Protein AF-F0BFZ8-F1 (afdb_monomer_lite)

InterPro domains:
  IPR003481 Flagellar hook-associated protein 2, N-terminal [PF02465] (10-107)
  IPR010810 Flagellin hook, IN motif [PF07196] (124-166)
  IPR040026 Flagellar hook-associated protein 2 [PTHR30288] (1-167)

Foldseek 3Di:
DDDDPDDDDDDPPVVVVVVVVVCVVVVVVVVVVVVVVVVVVVVVVVVVVVVVVVVVVVVVVVVVVVVVPQQDDDDDDDPPQPDDDDDGSPDDDDDDDDDDPDDDDDDDDDDDDDDQQDQPAWDWDWDDFDPDIFIFTGHSRDTLVRVQVRRCVSCVNHRDHGDDDDDD

Organism: NCBI:txid925775

Secondary structure (DSSP, 8-state):
---------S---HHHHHHHHHHHHHHHHHHHHHHHHHHHHHHHHHHHHHHHHHHHHHHHHHHHHHHHSS--------TTSS------TTPPPS----------------PPP--TT-----EEEEEEETTEEEEEEE-TT--HHHHHHHHHHHHTTSS---------

Sequence (168 aa):
MASLISTSASGLDIPTVVSTLVSRQRDPEQARINKAGTAATTQLSAISQIKSSMTTLKSALDKVVISADTNAYKATVPTDAGFTATTTSSAAPGNYSVEVVSLATSQKLASGAFTADATVGSGTLTIGYGDNSVTVDISGTDKLTDIAAAINKAAGGKGVTASVVTAN

Radius of gyration: 42.51 Å; chains: 1; bounding box: 60×46×114 Å

pLDDT: mean 83.65, std 11.83, range [38.41, 96.0]

Structure (mmCIF, N/CA/C/O backbone):
data_AF-F0BFZ8-F1
#
_entry.id   AF-F0BFZ8-F1
#
loop_
_atom_site.group_PDB
_atom_site.id
_atom_site.type_symbol
_atom_site.label_atom_id
_atom_site.label_alt_id
_atom_site.label_comp_id
_atom_site.label_asym_id
_atom_site.label_entity_id
_atom_site.label_seq_id
_atom_site.pdbx_PDB_ins_code
_atom_site.Cartn_x
_atom_site.Cartn_y
_atom_site.Cartn_z
_atom_site.occupancy
_atom_site.B_iso_or_equiv
_atom_site.auth_seq_id
_atom_site.auth_comp_id
_atom_site.auth_asym_id
_atom_site.auth_atom_id
_atom_site.pdbx_PDB_model_num
ATOM 1 N N . MET A 1 1 ? -13.696 3.844 83.902 1.00 38.41 1 MET A N 1
ATOM 2 C CA . MET A 1 1 ? -13.047 4.354 85.127 1.00 38.41 1 MET A CA 1
ATOM 3 C C . MET A 1 1 ? -12.045 5.410 84.708 1.00 38.41 1 MET A C 1
ATOM 5 O O . MET A 1 1 ? -11.025 5.072 84.127 1.00 38.41 1 MET A 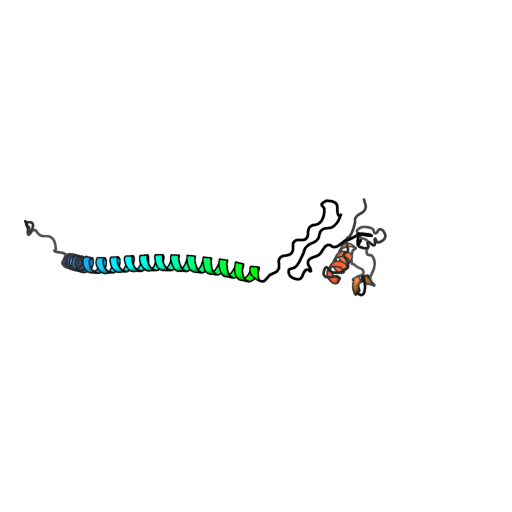O 1
ATOM 9 N N . ALA A 1 2 ? -12.401 6.680 84.892 1.00 41.44 2 ALA A N 1
ATOM 10 C CA . ALA A 1 2 ? -11.489 7.796 84.701 1.00 41.44 2 ALA A CA 1
ATOM 11 C C . ALA A 1 2 ? -10.631 7.911 85.963 1.00 41.44 2 ALA A C 1
ATOM 13 O O . ALA A 1 2 ? -11.143 8.202 87.038 1.00 41.44 2 ALA A O 1
ATOM 14 N N . SER A 1 3 ? -9.345 7.627 85.838 1.00 44.81 3 SER A N 1
ATOM 15 C CA . SER A 1 3 ? -8.343 8.044 86.807 1.00 44.81 3 SER A CA 1
ATOM 16 C C . SER A 1 3 ? -7.044 8.194 86.047 1.00 44.81 3 SER A C 1
ATOM 18 O O . SER A 1 3 ? -6.625 7.245 85.393 1.00 44.81 3 SER A O 1
ATOM 20 N N . LEU A 1 4 ? -6.528 9.422 86.057 1.00 42.19 4 LEU A N 1
ATOM 21 C CA . LEU A 1 4 ? -5.134 9.860 85.947 1.00 42.19 4 LEU A CA 1
ATOM 22 C C . LEU A 1 4 ? -5.178 11.367 85.639 1.00 42.19 4 LEU A C 1
ATOM 24 O O . LEU A 1 4 ? -4.833 11.821 84.554 1.00 42.19 4 LEU A O 1
ATOM 28 N N . ILE A 1 5 ? -5.654 12.153 86.608 1.00 50.06 5 ILE A N 1
ATOM 29 C CA . ILE A 1 5 ? -5.220 13.546 86.744 1.00 50.06 5 ILE A CA 1
ATOM 30 C C . ILE A 1 5 ? -4.314 13.552 87.971 1.00 50.06 5 ILE A C 1
ATOM 32 O O . ILE A 1 5 ? -4.744 13.839 89.083 1.00 50.06 5 ILE A O 1
ATOM 36 N N . SER A 1 6 ? -3.066 13.133 87.780 1.00 43.34 6 SER A N 1
ATOM 37 C CA . SER A 1 6 ? -1.993 13.442 88.717 1.00 43.34 6 SER A CA 1
ATOM 38 C C . SER A 1 6 ? -1.433 14.804 88.331 1.00 43.34 6 SER A C 1
ATOM 40 O O . SER A 1 6 ? -0.809 14.967 87.284 1.00 43.34 6 SER A O 1
ATOM 42 N N . THR A 1 7 ? -1.702 15.785 89.179 1.00 63.94 7 THR A N 1
ATOM 43 C CA . THR A 1 7 ? -1.054 17.091 89.196 1.00 63.94 7 THR A CA 1
ATOM 44 C C . THR A 1 7 ? 0.417 16.923 89.573 1.00 63.94 7 THR A C 1
ATOM 46 O O . THR A 1 7 ? 0.742 16.737 90.746 1.00 63.94 7 THR A O 1
ATOM 49 N N . SER A 1 8 ? 1.312 17.004 88.594 1.00 48.56 8 SER A N 1
ATOM 50 C CA . SER A 1 8 ? 2.747 17.190 88.815 1.00 48.56 8 SER A CA 1
ATOM 51 C C . SER A 1 8 ? 3.351 18.003 87.669 1.00 48.56 8 SER A C 1
ATOM 53 O O . SER A 1 8 ? 3.027 17.832 86.499 1.00 48.56 8 SER A O 1
ATOM 55 N N . ALA A 1 9 ? 4.179 18.964 88.062 1.00 55.56 9 ALA A N 1
ATOM 56 C CA . ALA A 1 9 ? 4.749 20.031 87.260 1.00 55.56 9 ALA A CA 1
ATOM 57 C C . ALA A 1 9 ? 5.449 19.571 85.968 1.00 55.56 9 ALA A C 1
ATOM 59 O O . ALA A 1 9 ? 6.478 18.904 86.025 1.00 55.56 9 ALA A O 1
ATOM 60 N N . SER A 1 10 ? 4.933 20.013 84.819 1.00 48.19 10 SER A N 1
ATOM 61 C CA . SER A 1 10 ? 5.662 20.440 83.611 1.00 48.19 10 SER A CA 1
ATOM 62 C C . SER A 1 10 ? 4.628 20.975 82.619 1.00 48.19 10 SER A C 1
ATOM 64 O O . SER A 1 10 ? 3.547 20.407 82.509 1.00 48.19 10 SER A O 1
ATOM 66 N N . GLY A 1 11 ? 4.918 22.116 81.991 1.00 56.03 11 GLY A N 1
ATOM 67 C CA . GLY A 1 11 ? 3.961 22.965 81.275 1.00 56.03 11 GLY A CA 1
ATOM 68 C C . GLY A 1 11 ? 2.908 22.204 80.471 1.00 56.03 11 GLY A C 1
ATOM 69 O O . GLY A 1 11 ? 3.230 21.482 79.532 1.00 56.03 11 GLY A O 1
ATOM 70 N N . LEU A 1 12 ? 1.641 22.401 80.845 1.00 56.50 12 LEU A N 1
ATOM 71 C CA . LEU A 1 12 ? 0.508 22.028 80.017 1.00 56.50 12 LEU A CA 1
ATOM 72 C C . LEU A 1 12 ? 0.659 22.824 78.718 1.00 56.50 12 LEU A C 1
ATOM 74 O O . LEU A 1 12 ? 0.427 24.032 78.699 1.00 56.50 12 LEU A O 1
ATOM 78 N N . ASP A 1 13 ? 1.122 22.175 77.657 1.00 66.94 13 ASP A N 1
ATOM 79 C CA . ASP A 1 13 ? 1.169 22.753 76.322 1.00 66.94 13 ASP A CA 1
ATOM 80 C C . ASP A 1 13 ? -0.288 22.871 75.843 1.00 66.94 13 ASP A C 1
ATOM 82 O O . ASP A 1 13 ? -0.839 22.010 75.159 1.00 66.94 13 ASP A O 1
ATOM 86 N N . ILE A 1 14 ? -0.963 23.922 76.320 1.00 68.25 14 ILE A N 1
ATOM 87 C CA . ILE A 1 14 ? -2.344 24.267 75.980 1.00 68.25 14 ILE A CA 1
ATOM 88 C C . ILE A 1 14 ? -2.541 24.274 74.456 1.00 68.25 14 ILE A C 1
ATOM 90 O O . ILE A 1 14 ? -3.550 23.722 74.014 1.00 68.25 14 ILE A O 1
ATOM 94 N N . PRO A 1 15 ? -1.600 24.790 73.635 1.00 77.44 15 PRO A N 1
ATOM 95 C CA . PRO A 1 15 ? -1.653 24.616 72.186 1.00 77.44 15 PRO A CA 1
ATOM 96 C C . PRO A 1 15 ? -1.792 23.153 71.740 1.00 77.44 15 PRO A C 1
ATOM 98 O O . PRO A 1 15 ? -2.673 22.859 70.932 1.00 77.44 15 PRO A O 1
ATOM 101 N N . THR A 1 16 ? -1.002 22.215 72.274 1.00 78.62 16 THR A N 1
ATOM 102 C CA . THR A 1 16 ? -1.131 20.784 71.926 1.00 78.62 16 THR A CA 1
ATOM 103 C C . THR A 1 16 ? -2.411 20.142 72.447 1.00 78.62 16 THR A C 1
ATOM 105 O O . THR A 1 16 ? -3.012 19.344 71.728 1.00 78.62 16 THR A O 1
ATOM 108 N N . VAL A 1 17 ? -2.893 20.496 73.642 1.00 77.38 17 VAL A N 1
ATOM 109 C CA . VAL A 1 17 ? -4.156 19.961 74.187 1.00 77.38 17 VAL A CA 1
ATOM 110 C C . VAL A 1 17 ? -5.353 20.462 73.377 1.00 77.38 17 VAL A C 1
ATOM 112 O O . VAL A 1 17 ? -6.221 19.671 73.007 1.00 77.38 17 VAL A O 1
ATOM 115 N N . VAL A 1 18 ? -5.377 21.752 73.030 1.00 79.94 18 VAL A N 1
ATOM 116 C CA . VAL A 1 18 ? -6.405 22.345 72.161 1.00 79.94 18 VAL A CA 1
ATOM 117 C C . VAL A 1 18 ? -6.318 21.756 70.757 1.00 79.94 18 VAL A C 1
ATOM 119 O O . VAL A 1 18 ? -7.341 21.357 70.209 1.00 79.94 18 VAL A O 1
ATOM 122 N N . SER A 1 19 ? -5.116 21.611 70.197 1.00 80.50 19 SER A N 1
ATOM 123 C CA . SER A 1 19 ? -4.907 20.956 68.901 1.00 80.50 19 SER A CA 1
ATOM 124 C C . SER A 1 19 ? -5.404 19.506 68.909 1.00 80.50 19 SER A C 1
ATOM 126 O O . SER A 1 19 ? -6.088 19.096 67.977 1.00 80.50 19 SER A O 1
ATOM 128 N N . THR A 1 20 ? -5.162 18.756 69.991 1.00 78.50 20 THR A N 1
ATOM 129 C CA . THR A 1 20 ? -5.613 17.360 70.151 1.00 78.50 20 THR A CA 1
ATOM 130 C C . THR A 1 20 ? -7.131 17.250 70.314 1.00 78.50 20 THR A C 1
ATOM 132 O O . THR A 1 20 ? -7.745 16.311 69.811 1.00 78.50 20 THR A O 1
ATOM 135 N N . LEU A 1 21 ? -7.769 18.193 71.010 1.00 79.12 21 LEU A N 1
ATOM 136 C CA . LEU A 1 21 ? -9.229 18.237 71.132 1.00 79.12 21 LEU A CA 1
ATOM 137 C C . LEU A 1 21 ? -9.888 18.641 69.810 1.00 79.12 21 LEU A C 1
ATOM 139 O O . LEU A 1 21 ? -10.871 18.027 69.400 1.00 79.12 21 LEU A O 1
ATOM 143 N N . VAL A 1 22 ? -9.328 19.634 69.116 1.00 84.25 22 VAL A N 1
ATOM 144 C CA . VAL A 1 22 ? -9.819 20.086 67.809 1.00 84.25 22 VAL A CA 1
ATOM 145 C C . VAL A 1 22 ? -9.623 19.003 66.751 1.00 84.25 22 VAL A C 1
ATOM 147 O O . VAL A 1 22 ? -10.542 18.770 65.971 1.00 84.25 22 VAL A O 1
ATOM 150 N N . SER A 1 23 ? -8.483 18.309 66.724 1.00 80.31 23 SER A N 1
ATOM 151 C CA . SER A 1 23 ? -8.266 17.188 65.803 1.00 80.31 23 SER A CA 1
ATOM 152 C C . SER A 1 23 ? -9.263 16.066 66.069 1.00 80.31 23 SER A C 1
ATOM 154 O O . SER A 1 23 ? -10.006 15.709 65.161 1.00 80.31 23 SER A O 1
ATOM 156 N N . ARG A 1 24 ? -9.427 15.630 67.324 1.00 78.31 24 ARG A N 1
ATOM 157 C CA . ARG A 1 24 ? -10.419 14.601 67.687 1.00 7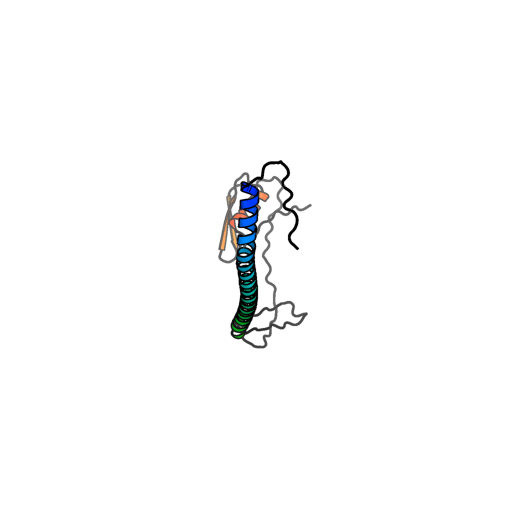8.31 24 ARG A CA 1
ATOM 158 C C . ARG A 1 24 ? -11.859 14.986 67.359 1.00 78.31 24 ARG A C 1
ATOM 160 O O . ARG A 1 24 ? -12.657 14.109 67.042 1.00 78.31 24 ARG A O 1
ATOM 167 N N . GLN A 1 25 ? -12.199 16.273 67.420 1.00 80.19 25 GLN A N 1
ATOM 168 C CA . GLN A 1 25 ? -13.520 16.763 67.022 1.00 80.19 25 GLN A CA 1
ATOM 169 C C . GLN A 1 25 ? -13.687 16.817 65.491 1.00 80.19 25 GLN A C 1
ATOM 171 O O . GLN A 1 25 ? -14.792 16.625 64.987 1.00 80.19 25 GLN A O 1
ATOM 176 N N . ARG A 1 26 ? -12.606 17.067 64.739 1.00 85.94 26 ARG A N 1
ATOM 177 C CA . ARG A 1 26 ? -12.599 17.132 63.265 1.00 85.94 26 ARG A CA 1
ATOM 178 C C . ARG A 1 26 ? -12.524 15.760 62.600 1.00 85.94 26 ARG A C 1
ATOM 180 O O . ARG A 1 26 ? -13.125 15.579 61.543 1.00 85.94 26 ARG A O 1
ATOM 187 N N . ASP A 1 27 ? -11.824 14.813 63.211 1.00 89.69 27 ASP A N 1
ATOM 188 C CA . ASP A 1 27 ? -11.613 13.453 62.711 1.00 89.69 27 ASP A CA 1
ATOM 189 C C . ASP A 1 27 ? -12.904 12.739 62.263 1.00 89.69 27 ASP A C 1
ATOM 191 O O . ASP A 1 27 ? -12.912 12.216 61.147 1.00 89.69 27 ASP A O 1
ATOM 195 N N . PRO A 1 28 ? -14.016 12.720 63.033 1.00 89.00 28 PRO A N 1
ATOM 196 C CA . PRO A 1 28 ? -15.230 12.019 62.608 1.00 89.00 28 PRO A CA 1
ATOM 197 C C . PRO A 1 28 ? -15.890 12.654 61.378 1.00 89.00 28 PRO A C 1
ATOM 199 O O . PRO A 1 28 ? -16.360 11.934 60.493 1.00 89.00 28 PRO A O 1
ATOM 202 N N . GLU A 1 29 ? -15.898 13.985 61.279 1.00 89.94 29 GLU A N 1
ATOM 203 C CA . GLU A 1 29 ? -16.481 14.685 60.130 1.00 89.94 29 GLU A CA 1
ATOM 204 C C . GLU A 1 29 ? -15.599 14.525 58.886 1.00 8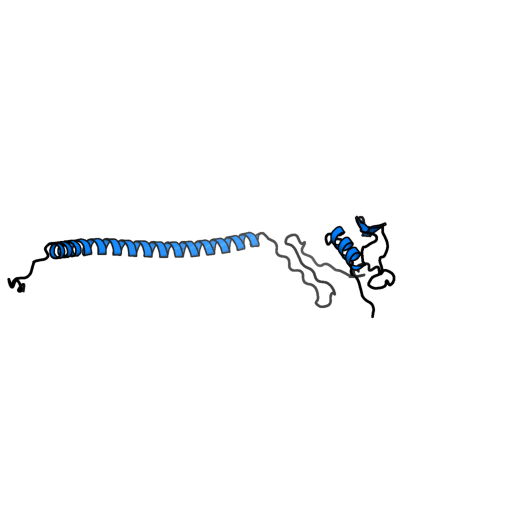9.94 29 GLU A C 1
ATOM 206 O O . GLU A 1 29 ? -16.094 14.198 57.806 1.00 89.94 29 GLU A O 1
AT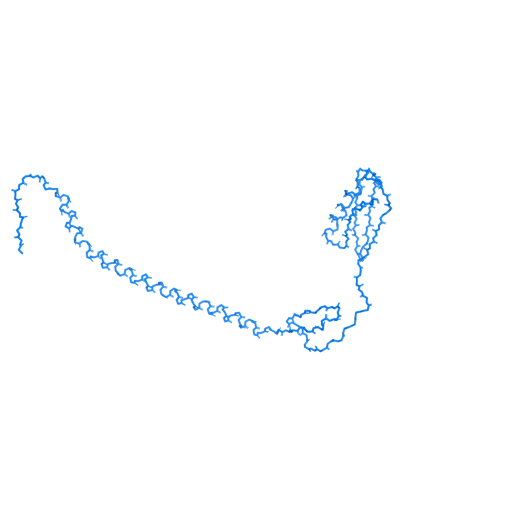OM 211 N N . GLN A 1 30 ? -14.276 14.639 59.045 1.00 89.94 30 GLN A N 1
ATOM 212 C CA . GLN A 1 30 ? -13.319 14.385 57.971 1.00 89.94 30 GLN A CA 1
ATOM 213 C C . GLN A 1 30 ? -13.394 12.930 57.488 1.00 89.94 30 GLN A C 1
ATOM 215 O O . GLN A 1 30 ? -13.375 12.683 56.283 1.00 89.94 30 GLN A O 1
ATOM 220 N N . ALA A 1 31 ? -13.535 11.961 58.396 1.00 90.06 31 ALA A N 1
ATOM 221 C CA . ALA A 1 31 ? -13.716 10.555 58.048 1.00 90.06 31 ALA A CA 1
ATOM 222 C C . ALA A 1 31 ? -15.021 10.321 57.273 1.00 90.06 31 ALA A C 1
ATOM 224 O O . ALA A 1 31 ? -15.029 9.557 56.305 1.00 90.06 31 ALA A O 1
ATOM 225 N N . ARG A 1 32 ? -16.114 11.004 57.642 1.00 92.19 32 ARG A N 1
ATOM 226 C CA . ARG A 1 32 ? -17.393 10.944 56.920 1.00 92.19 32 ARG A CA 1
ATOM 227 C C . ARG A 1 32 ? -17.269 11.506 55.503 1.00 92.19 32 ARG A C 1
ATOM 229 O O . ARG A 1 32 ? -17.699 10.843 54.559 1.00 92.19 32 ARG A O 1
ATOM 236 N N . ILE A 1 33 ? -16.645 12.675 55.352 1.00 93.88 33 ILE A N 1
ATOM 237 C CA . ILE A 1 33 ? -16.389 13.312 54.050 1.00 93.88 33 ILE A CA 1
ATOM 238 C C . ILE A 1 33 ? -15.493 12.424 53.186 1.00 93.88 33 ILE A C 1
ATOM 240 O O . ILE A 1 33 ? -15.838 12.144 52.041 1.00 93.88 33 ILE A O 1
ATOM 244 N N . ASN A 1 34 ? -14.388 11.916 53.736 1.00 92.81 34 ASN A N 1
ATOM 245 C CA . ASN A 1 34 ? -13.472 11.032 53.016 1.00 92.81 34 ASN A CA 1
ATOM 246 C C . ASN A 1 34 ? -14.180 9.747 52.566 1.00 92.81 34 ASN A C 1
ATOM 248 O O . ASN A 1 34 ? -14.027 9.331 51.422 1.00 92.81 34 ASN A O 1
ATOM 252 N N . LYS A 1 35 ? -15.012 9.141 53.424 1.00 92.88 35 LYS A N 1
ATOM 253 C CA . LYS A 1 35 ? -15.794 7.945 53.073 1.00 92.88 35 LYS A CA 1
ATOM 254 C C . LYS A 1 35 ? -16.789 8.225 51.944 1.00 92.88 35 LYS A C 1
ATOM 256 O O . LYS A 1 35 ? -16.893 7.418 51.021 1.00 92.88 35 LYS A O 1
ATOM 261 N N . ALA A 1 36 ? -17.487 9.360 51.993 1.00 92.25 36 ALA A N 1
ATOM 262 C CA . ALA A 1 36 ? -18.386 9.789 50.924 1.00 92.25 36 ALA A CA 1
ATOM 263 C C . ALA A 1 36 ? -17.625 10.059 49.612 1.00 92.25 36 ALA A C 1
ATOM 265 O O . ALA A 1 36 ? -18.060 9.614 48.552 1.00 92.25 36 ALA A O 1
ATOM 266 N N . GLY A 1 37 ? -16.459 10.708 49.685 1.00 92.75 37 GLY A N 1
ATOM 267 C CA . GLY A 1 37 ? -15.589 10.974 48.538 1.00 92.75 37 GLY A CA 1
ATOM 268 C C . GLY A 1 37 ? -15.058 9.696 47.882 1.00 92.75 37 GLY A C 1
ATOM 269 O O . GLY A 1 37 ? -15.120 9.558 46.659 1.00 92.75 37 GLY A O 1
ATOM 270 N N . THR A 1 38 ? -14.615 8.720 48.677 1.00 93.94 38 THR A N 1
ATOM 271 C CA . THR A 1 38 ? -14.179 7.405 48.178 1.00 93.94 38 THR A CA 1
ATOM 272 C C . THR A 1 38 ? -15.331 6.643 47.526 1.00 93.94 38 THR A C 1
ATOM 274 O O . THR A 1 38 ? -15.152 6.074 46.447 1.00 93.94 38 THR A O 1
ATOM 277 N N . ALA A 1 39 ? -16.525 6.655 48.130 1.00 92.50 39 ALA A N 1
ATOM 278 C CA . ALA A 1 39 ? -17.709 6.018 47.552 1.00 92.50 39 ALA A CA 1
ATOM 279 C C . ALA A 1 39 ? -18.097 6.654 46.205 1.00 92.50 39 ALA A C 1
ATOM 281 O O . ALA A 1 39 ? -18.281 5.937 45.221 1.00 92.50 39 ALA A O 1
ATOM 282 N N . ALA A 1 40 ? -18.134 7.989 46.133 1.00 92.50 40 ALA A N 1
ATOM 283 C CA . ALA A 1 40 ? -18.436 8.720 44.903 1.00 92.50 40 ALA A CA 1
ATOM 284 C C . ALA A 1 40 ? -17.386 8.472 43.807 1.00 92.50 40 ALA A C 1
ATOM 286 O O . ALA A 1 40 ? -17.746 8.229 42.656 1.00 92.50 40 ALA A O 1
ATOM 287 N N . THR A 1 41 ? -16.096 8.461 44.159 1.00 93.31 41 THR A N 1
ATOM 288 C CA . THR A 1 41 ? -15.001 8.167 43.216 1.00 93.31 41 THR A CA 1
ATOM 289 C C . THR A 1 41 ? -15.106 6.743 42.676 1.00 93.31 41 THR A C 1
ATOM 291 O O . THR A 1 41 ? -15.003 6.535 41.472 1.00 93.31 41 THR A O 1
ATOM 294 N N . THR A 1 42 ? -15.396 5.767 43.541 1.00 93.62 42 THR A N 1
ATOM 295 C CA . THR A 1 42 ? -15.583 4.361 43.142 1.00 93.62 42 THR A CA 1
ATOM 296 C C . THR A 1 42 ? -16.759 4.214 42.176 1.00 93.62 42 THR A C 1
ATOM 298 O O . THR A 1 42 ? -16.644 3.548 41.146 1.00 93.62 42 THR A O 1
ATOM 301 N N . GLN A 1 43 ? -17.881 4.875 42.470 1.00 92.38 43 GLN A N 1
ATOM 302 C CA . GLN A 1 43 ? -19.057 4.869 41.602 1.00 92.38 43 GLN A CA 1
ATOM 303 C C . GLN A 1 43 ? -18.769 5.546 40.255 1.00 92.38 43 GLN A C 1
ATOM 305 O O . GLN A 1 43 ? -19.155 5.022 39.209 1.00 92.38 43 GLN A O 1
ATOM 310 N N . LEU A 1 44 ? -18.039 6.664 40.255 1.00 94.50 44 LEU A N 1
ATOM 311 C CA . LEU A 1 44 ? -17.609 7.344 39.034 1.00 94.50 44 LEU A CA 1
ATOM 312 C C . LEU A 1 44 ? -16.678 6.467 38.189 1.00 94.50 44 LEU A C 1
ATOM 314 O O . LEU A 1 44 ? -16.842 6.411 36.969 1.00 94.50 44 LEU A O 1
ATOM 318 N N . SER A 1 45 ? -15.735 5.754 38.808 1.00 93.50 45 SER A N 1
ATOM 319 C CA . SER A 1 45 ? -14.860 4.801 38.118 1.00 93.50 45 SER A CA 1
ATOM 320 C C . SER A 1 45 ? -15.657 3.659 37.491 1.00 93.50 45 SER A C 1
ATOM 322 O O . SER A 1 45 ? -15.443 3.352 36.319 1.00 93.50 45 SER A O 1
ATOM 324 N N . ALA A 1 46 ? -16.626 3.089 38.212 1.00 93.38 46 ALA A N 1
ATOM 325 C CA . ALA A 1 46 ? -17.495 2.036 37.688 1.00 93.38 46 ALA A CA 1
ATOM 326 C C . ALA A 1 46 ? -18.325 2.519 36.484 1.00 93.38 46 ALA A C 1
ATOM 328 O O . ALA A 1 46 ? -18.360 1.859 35.445 1.00 93.38 46 ALA A O 1
ATOM 329 N N . ILE A 1 47 ? -18.929 3.710 36.571 1.00 95.31 47 ILE A N 1
ATOM 330 C CA . ILE A 1 47 ? -19.668 4.323 35.453 1.00 95.31 47 ILE A CA 1
ATOM 331 C C . ILE A 1 47 ? -18.734 4.607 34.272 1.00 95.31 47 ILE A C 1
ATOM 333 O O . ILE A 1 47 ? -19.095 4.360 33.122 1.00 95.31 47 ILE A O 1
ATOM 337 N N . SER A 1 48 ? -17.522 5.095 34.536 1.00 94.94 48 SER A N 1
ATOM 338 C CA . SER A 1 48 ? -16.526 5.374 33.496 1.00 94.94 48 SER A CA 1
ATOM 339 C C . SER A 1 48 ? -16.090 4.100 32.778 1.00 94.94 48 SER A C 1
ATOM 341 O O . SER A 1 48 ? -15.948 4.100 31.555 1.00 94.94 48 SER A O 1
ATOM 343 N N . GLN A 1 49 ? -15.944 2.996 33.510 1.00 95.38 49 GLN A N 1
ATOM 344 C CA . GLN A 1 49 ? -15.632 1.696 32.933 1.00 95.38 49 GLN A CA 1
ATOM 345 C C . GLN A 1 49 ? -16.775 1.186 32.050 1.00 95.38 49 GLN A C 1
ATOM 347 O O . GLN A 1 49 ? -16.525 0.771 30.920 1.00 95.38 49 GLN A O 1
ATOM 352 N N . ILE A 1 50 ? -18.030 1.311 32.496 1.00 94.75 50 ILE A N 1
ATOM 353 C CA . ILE A 1 50 ? -19.211 0.983 31.677 1.00 94.75 50 ILE A CA 1
ATOM 354 C C . ILE A 1 50 ? -19.248 1.847 30.410 1.00 94.75 50 ILE A C 1
ATOM 356 O O . ILE A 1 50 ? -19.429 1.325 29.310 1.00 94.75 50 ILE A O 1
ATOM 360 N N . LYS A 1 51 ? -19.025 3.160 30.539 1.00 95.00 51 LYS A N 1
ATOM 361 C CA . LYS A 1 51 ? -18.980 4.092 29.403 1.00 95.00 51 LYS A CA 1
ATOM 362 C C . LYS A 1 51 ? -17.895 3.703 28.399 1.00 95.00 51 LYS A C 1
ATOM 364 O O . LYS A 1 51 ? -18.147 3.729 27.194 1.00 95.00 51 LYS A O 1
ATOM 369 N N . SER A 1 52 ? -16.712 3.326 28.877 1.00 95.81 52 SER A N 1
ATOM 370 C CA . SER A 1 52 ? -15.605 2.865 28.033 1.00 95.81 52 SER A CA 1
ATOM 371 C C . SER A 1 52 ? -15.973 1.592 27.263 1.00 95.81 52 SER A C 1
ATOM 373 O O . SER A 1 52 ? -15.846 1.547 26.036 1.00 95.81 52 SER A O 1
ATOM 375 N N . SER A 1 53 ? -16.537 0.594 27.950 1.00 95.06 53 SER A N 1
ATOM 376 C CA . SER A 1 53 ? -17.011 -0.644 27.320 1.00 95.06 53 SER A CA 1
ATOM 377 C C . SER A 1 53 ? -18.092 -0.379 26.270 1.00 95.06 53 SER A C 1
ATOM 379 O O . SER A 1 53 ? -18.025 -0.917 25.166 1.00 95.06 53 SER A O 1
ATOM 381 N N . MET A 1 54 ? -19.046 0.511 26.557 1.00 95.44 54 MET A N 1
ATOM 382 C CA . MET A 1 54 ? -20.105 0.886 25.614 1.00 95.44 54 MET A CA 1
ATOM 383 C C . MET A 1 54 ? -19.552 1.637 24.393 1.00 95.44 54 MET A C 1
ATOM 385 O O . MET A 1 54 ? -20.005 1.426 23.272 1.00 95.44 54 MET A O 1
ATOM 389 N N . THR A 1 55 ? -18.540 2.486 24.593 1.00 96.00 55 THR A N 1
ATOM 390 C CA . THR A 1 55 ? -17.860 3.215 23.507 1.00 96.00 55 THR A CA 1
ATOM 391 C C . THR A 1 55 ? -17.091 2.254 22.603 1.00 96.00 55 THR A C 1
ATOM 393 O O . THR A 1 55 ? -17.116 2.391 21.378 1.00 96.00 55 THR A O 1
ATOM 396 N N . THR A 1 56 ? -16.454 1.243 23.193 1.00 95.94 56 THR A N 1
ATOM 397 C CA . THR A 1 56 ? -15.763 0.179 22.456 1.00 95.94 56 THR A CA 1
ATOM 398 C C . THR A 1 56 ? -16.753 -0.642 21.634 1.00 95.94 56 THR A C 1
ATOM 400 O O . THR A 1 56 ? -16.532 -0.845 20.441 1.00 95.94 56 THR A O 1
ATOM 403 N N . LEU A 1 57 ? -17.879 -1.042 22.233 1.00 94.94 57 LEU A N 1
ATOM 404 C CA . LEU A 1 57 ? -18.948 -1.752 21.530 1.00 94.94 57 LEU A CA 1
ATOM 405 C C . LEU A 1 57 ? -19.516 -0.916 20.379 1.00 94.94 57 LEU A C 1
ATOM 407 O O . LEU A 1 57 ? -19.637 -1.423 19.267 1.00 94.94 57 LEU A O 1
ATOM 411 N N . LYS A 1 58 ? -19.801 0.371 20.614 1.00 94.12 58 LYS A N 1
ATOM 412 C CA . LYS A 1 58 ? -20.250 1.292 19.564 1.00 94.12 58 LYS A CA 1
ATOM 413 C C . LYS A 1 58 ? -19.241 1.366 18.420 1.00 94.12 58 LYS A C 1
ATOM 415 O O . LYS A 1 58 ? -19.631 1.252 17.268 1.00 94.12 58 LYS A O 1
ATOM 420 N N . SER A 1 59 ? -17.955 1.497 18.732 1.00 93.62 59 SER A N 1
ATOM 421 C CA . SER A 1 59 ? -16.896 1.575 17.718 1.00 93.62 59 SER A CA 1
ATOM 422 C C . SER A 1 59 ? -16.783 0.287 16.899 1.00 93.62 59 SER A C 1
ATOM 424 O O . SER A 1 59 ? -16.533 0.334 15.697 1.00 93.62 59 SER A O 1
ATOM 426 N N . ALA A 1 60 ? -16.958 -0.873 17.537 1.00 91.50 60 ALA A N 1
ATOM 427 C CA . ALA A 1 60 ? -16.991 -2.158 16.849 1.00 91.50 60 ALA A CA 1
ATOM 428 C C . ALA A 1 60 ? -18.224 -2.277 15.941 1.00 91.50 60 ALA A C 1
ATOM 430 O O . ALA A 1 60 ? -18.092 -2.689 14.791 1.00 91.50 60 ALA A O 1
ATOM 431 N N . LEU A 1 61 ? -19.397 -1.862 16.423 1.00 91.31 61 LEU A N 1
ATOM 432 C CA . LEU A 1 61 ? -20.632 -1.876 15.643 1.00 91.31 61 LEU A CA 1
ATOM 433 C C . LEU A 1 61 ? -20.562 -0.921 14.447 1.00 91.31 61 LEU A C 1
ATOM 435 O O . LEU A 1 61 ? -20.911 -1.321 13.343 1.00 91.31 61 LEU A O 1
ATOM 439 N N . ASP A 1 62 ? -20.051 0.296 14.639 1.00 89.25 62 ASP A N 1
ATOM 440 C CA . ASP A 1 62 ? -19.885 1.275 13.562 1.00 89.25 62 ASP A CA 1
ATOM 441 C C . ASP A 1 62 ? -18.986 0.705 12.444 1.00 89.25 62 ASP A C 1
ATOM 443 O O . ASP A 1 62 ? -19.310 0.836 11.265 1.00 89.25 62 ASP A O 1
ATOM 447 N N . LYS A 1 63 ? -17.906 -0.016 12.788 1.00 87.38 63 LYS A N 1
ATOM 448 C CA . LYS A 1 63 ? -17.063 -0.718 11.799 1.00 87.38 63 LYS A CA 1
ATOM 449 C C . LYS A 1 63 ? -17.827 -1.797 11.032 1.00 87.38 63 LYS A C 1
ATOM 451 O O . LYS A 1 63 ? -17.652 -1.902 9.822 1.00 87.38 63 LYS A O 1
ATOM 456 N N . VAL A 1 64 ? -18.654 -2.585 11.720 1.00 85.50 64 VAL A N 1
ATOM 457 C CA . VAL A 1 64 ? -19.462 -3.642 11.090 1.00 85.50 64 VAL A CA 1
ATOM 458 C C . VAL A 1 64 ? -20.492 -3.039 10.140 1.00 85.50 64 VAL A C 1
ATOM 460 O O . VAL A 1 64 ? -20.602 -3.501 9.009 1.00 85.50 64 VAL A O 1
ATOM 463 N N . VAL A 1 65 ? -21.192 -1.982 10.558 1.00 84.81 65 VAL A N 1
ATOM 464 C CA . VAL A 1 65 ? -22.189 -1.289 9.727 1.00 84.81 65 VAL A CA 1
ATOM 465 C C . VAL A 1 65 ? -21.538 -0.706 8.474 1.00 84.81 65 VAL A C 1
ATOM 467 O O . VAL A 1 65 ? -22.022 -0.953 7.376 1.00 84.81 65 VAL A O 1
ATOM 470 N N . ILE A 1 66 ? -20.395 -0.025 8.612 1.00 77.31 66 ILE A N 1
ATOM 471 C CA . ILE A 1 66 ? -19.642 0.501 7.462 1.00 77.31 66 ILE A CA 1
ATOM 472 C C . ILE A 1 66 ? -19.215 -0.631 6.517 1.00 77.31 66 ILE A C 1
ATOM 474 O O . ILE A 1 66 ? -19.301 -0.484 5.302 1.00 77.31 66 ILE A O 1
ATOM 478 N N . SER A 1 67 ? -18.763 -1.766 7.059 1.00 71.31 67 SER A N 1
ATOM 479 C CA . SER A 1 67 ? -18.338 -2.903 6.238 1.00 71.31 67 SER A CA 1
ATOM 480 C C . SER A 1 67 ? -19.494 -3.653 5.571 1.00 71.31 67 SER A C 1
ATOM 482 O O . SER A 1 67 ? -19.286 -4.285 4.539 1.00 71.31 67 SER A O 1
ATOM 484 N N . ALA A 1 68 ? -20.701 -3.588 6.139 1.00 68.81 68 ALA A N 1
ATOM 485 C CA . ALA A 1 68 ? -21.876 -4.281 5.620 1.00 68.81 68 ALA A CA 1
ATOM 486 C C . ALA A 1 68 ? -22.372 -3.674 4.298 1.00 68.81 68 ALA A C 1
ATOM 488 O O . ALA A 1 68 ? -22.856 -4.411 3.445 1.00 68.81 68 ALA A O 1
ATOM 489 N N . ASP A 1 69 ? -22.194 -2.363 4.105 1.00 68.44 69 ASP A N 1
ATOM 490 C CA . ASP A 1 69 ? -22.526 -1.682 2.844 1.00 68.44 69 ASP A CA 1
ATOM 491 C C . ASP A 1 69 ? -21.429 -1.824 1.776 1.00 68.44 69 ASP A C 1
ATOM 493 O O . ASP A 1 69 ? -21.656 -1.560 0.592 1.00 68.44 69 ASP A O 1
ATOM 497 N N . THR A 1 70 ? -20.220 -2.249 2.155 1.00 71.50 70 THR A N 1
ATOM 498 C CA . THR A 1 70 ? -19.138 -2.478 1.195 1.00 71.50 70 THR A CA 1
ATOM 499 C C . THR A 1 70 ? -19.155 -3.911 0.687 1.00 71.50 70 THR A C 1
ATOM 501 O O . THR A 1 70 ? -18.777 -4.841 1.397 1.00 71.50 70 THR A O 1
ATOM 504 N N . ASN A 1 71 ? -19.516 -4.086 -0.584 1.00 75.62 71 ASN A N 1
ATOM 505 C CA . ASN A 1 71 ? -19.360 -5.368 -1.263 1.00 75.62 71 ASN A CA 1
ATOM 506 C C . ASN A 1 71 ? -17.885 -5.796 -1.232 1.00 75.62 71 ASN A C 1
ATOM 508 O O . ASN A 1 71 ? -17.011 -5.092 -1.742 1.00 75.62 71 ASN A O 1
ATOM 512 N N . ALA A 1 72 ? -17.605 -6.950 -0.631 1.00 80.00 72 ALA A N 1
ATOM 513 C CA . ALA A 1 72 ? -16.278 -7.548 -0.614 1.00 80.00 72 ALA A CA 1
ATOM 514 C C . ALA A 1 72 ? -16.213 -8.656 -1.667 1.00 80.00 72 ALA A C 1
ATOM 516 O O . ALA A 1 72 ? -16.880 -9.683 -1.552 1.00 80.00 72 ALA A O 1
ATOM 517 N N . TYR A 1 73 ? -15.389 -8.455 -2.691 1.00 85.19 73 TYR A N 1
ATOM 518 C CA . TYR A 1 73 ? -15.135 -9.466 -3.711 1.00 85.19 73 TYR A CA 1
ATOM 519 C C . TYR A 1 73 ? -13.807 -10.150 -3.437 1.00 85.19 73 TYR A C 1
ATOM 521 O O . TYR A 1 73 ? -12.836 -9.500 -3.045 1.00 85.19 73 TYR A O 1
ATOM 529 N N . LYS A 1 74 ? -13.751 -11.458 -3.683 1.00 86.50 74 LYS A N 1
ATOM 530 C CA . LYS A 1 74 ? -12.520 -12.242 -3.614 1.00 86.50 74 LYS A CA 1
ATOM 531 C C . LYS A 1 74 ? -12.139 -12.701 -5.015 1.00 86.50 74 LYS A C 1
ATOM 533 O O . LYS A 1 74 ? -12.847 -13.508 -5.611 1.00 86.50 74 LYS A O 1
ATOM 538 N N . ALA A 1 75 ? -10.982 -12.259 -5.498 1.00 88.81 75 ALA A N 1
ATOM 539 C CA . ALA A 1 75 ? -10.356 -12.881 -6.655 1.00 88.81 75 ALA A CA 1
ATOM 540 C C . ALA A 1 75 ? -9.812 -14.270 -6.278 1.00 88.81 75 ALA A C 1
ATOM 542 O O . ALA A 1 75 ? -9.221 -14.467 -5.210 1.00 88.81 75 ALA A O 1
ATOM 543 N N . THR A 1 76 ? -10.010 -15.249 -7.156 1.00 89.81 76 THR A N 1
ATOM 544 C CA . THR A 1 76 ? -9.377 -16.566 -7.041 1.00 89.81 76 THR A CA 1
ATOM 545 C C . THR A 1 76 ? -8.656 -16.840 -8.346 1.00 89.81 76 THR A C 1
ATOM 547 O O . THR A 1 76 ? -9.290 -16.919 -9.393 1.00 89.81 76 THR A O 1
ATOM 550 N N . VAL A 1 77 ? -7.332 -16.944 -8.268 1.00 89.50 77 VAL A N 1
ATOM 551 C CA . VAL A 1 77 ? -6.457 -17.228 -9.405 1.00 89.50 77 VAL A CA 1
ATOM 552 C C . VAL A 1 77 ? -5.766 -18.569 -9.140 1.00 89.50 77 VAL A C 1
ATOM 554 O O . VAL A 1 77 ? -5.338 -18.792 -8.003 1.00 89.50 77 VAL A O 1
ATOM 557 N N . PRO A 1 78 ? -5.686 -19.477 -10.129 1.00 89.62 78 PRO A N 1
ATOM 558 C CA . PRO A 1 78 ? -4.932 -20.722 -9.998 1.00 89.62 78 PRO A CA 1
ATOM 559 C C . PRO A 1 78 ? -3.459 -20.476 -9.641 1.00 89.62 78 PRO A C 1
ATOM 561 O O . PRO A 1 78 ? -2.875 -19.479 -10.062 1.00 89.62 78 PRO A O 1
ATOM 564 N N . THR A 1 79 ? -2.847 -21.402 -8.901 1.00 83.06 79 THR A N 1
ATOM 565 C CA . THR A 1 79 ? -1.458 -21.298 -8.409 1.00 83.06 79 THR A CA 1
ATOM 566 C C . THR A 1 79 ? -0.417 -21.124 -9.512 1.00 83.06 79 THR A C 1
ATOM 568 O O . THR A 1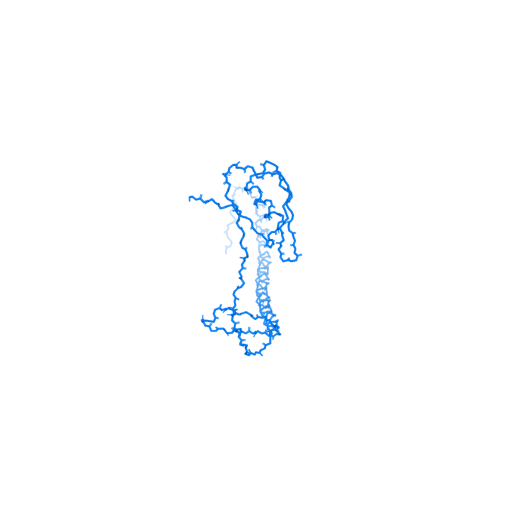 79 ? 0.596 -20.472 -9.286 1.00 83.06 79 THR A O 1
ATOM 571 N N . ASP A 1 80 ? -0.699 -21.631 -10.710 1.00 84.50 80 ASP A N 1
ATOM 572 C CA . ASP A 1 80 ? 0.234 -21.654 -11.841 1.00 84.50 80 ASP A CA 1
ATOM 573 C C . ASP A 1 80 ? -0.203 -20.731 -12.990 1.00 84.50 80 ASP A C 1
ATOM 575 O O . ASP A 1 80 ? 0.229 -20.883 -14.128 1.00 84.50 80 ASP A O 1
ATOM 579 N N . ALA A 1 81 ? -1.077 -19.758 -12.712 1.00 81.81 81 ALA A N 1
ATOM 580 C CA . ALA A 1 81 ? -1.617 -18.865 -13.739 1.00 81.81 81 ALA A CA 1
ATOM 581 C C . ALA A 1 81 ? -0.601 -17.835 -14.274 1.00 81.81 81 ALA A C 1
ATOM 583 O O . ALA A 1 81 ? -0.869 -17.176 -15.273 1.00 81.81 81 ALA A O 1
ATOM 584 N N . GLY A 1 82 ? 0.543 -17.646 -13.605 1.00 87.25 82 GLY A N 1
ATOM 585 C CA . GLY A 1 82 ? 1.563 -16.668 -14.010 1.00 87.25 82 GLY A CA 1
ATOM 586 C C . GLY A 1 82 ? 1.190 -15.199 -13.758 1.00 87.25 82 GLY A C 1
ATOM 587 O O . GLY A 1 82 ? 1.958 -14.307 -14.109 1.00 87.25 82 GLY A O 1
ATOM 588 N N . PHE A 1 83 ? 0.044 -14.931 -13.124 1.00 88.88 83 PHE A N 1
ATOM 589 C CA . PHE A 1 83 ? -0.385 -13.599 -12.696 1.00 88.88 83 PHE A CA 1
ATOM 590 C C . PHE A 1 83 ? -1.127 -13.660 -11.356 1.00 88.88 83 PHE A C 1
ATOM 592 O O . PHE A 1 83 ? -1.546 -14.723 -10.899 1.00 88.88 83 PHE A O 1
ATOM 599 N N . THR A 1 84 ? -1.308 -12.501 -10.725 1.00 90.69 84 THR A N 1
ATOM 600 C CA . THR A 1 84 ? -2.152 -12.338 -9.537 1.00 90.69 84 THR A CA 1
ATOM 601 C C . THR A 1 84 ? -3.278 -11.355 -9.836 1.00 90.69 84 THR A C 1
ATOM 603 O O . THR A 1 84 ? -3.162 -10.508 -10.721 1.00 90.69 84 THR A O 1
ATOM 606 N N . ALA A 1 85 ? -4.389 -11.476 -9.112 1.00 90.19 85 ALA A N 1
ATOM 607 C CA . ALA A 1 85 ? -5.519 -10.565 -9.239 1.00 90.19 85 ALA A CA 1
ATOM 608 C C . ALA A 1 85 ? -5.980 -10.104 -7.857 1.00 90.19 85 ALA A C 1
ATOM 610 O O . ALA A 1 85 ? -6.059 -10.896 -6.915 1.00 90.19 85 ALA A O 1
ATOM 611 N N . THR A 1 86 ? -6.305 -8.821 -7.754 1.00 90.44 86 THR A N 1
ATOM 612 C CA . THR A 1 86 ? -6.907 -8.199 -6.575 1.00 90.44 86 THR A CA 1
ATOM 613 C C . THR A 1 86 ? -8.191 -7.491 -6.988 1.00 90.44 86 THR A C 1
ATOM 615 O O . THR A 1 86 ? -8.361 -7.083 -8.136 1.00 90.44 86 THR A O 1
ATOM 618 N N . THR A 1 87 ? -9.130 -7.388 -6.056 1.00 89.12 87 THR A N 1
ATOM 619 C CA . THR A 1 87 ? -10.469 -6.845 -6.290 1.00 89.12 87 THR A CA 1
ATOM 620 C C . THR A 1 87 ? -10.712 -5.632 -5.409 1.00 89.12 87 THR A C 1
ATOM 622 O O . THR A 1 87 ? -10.252 -5.565 -4.270 1.00 89.12 87 THR A O 1
ATOM 625 N N . THR A 1 88 ? -11.468 -4.677 -5.938 1.00 88.06 88 THR A N 1
ATOM 626 C CA . THR A 1 88 ? -11.998 -3.531 -5.193 1.00 88.06 88 THR A CA 1
ATOM 627 C C . THR A 1 88 ? -13.474 -3.759 -4.867 1.00 88.06 88 THR A C 1
ATOM 629 O O . THR A 1 88 ? -14.101 -4.679 -5.395 1.00 88.06 88 THR A O 1
ATOM 632 N N . SER A 1 89 ? -14.064 -2.899 -4.034 1.00 83.44 89 SER A N 1
ATOM 633 C CA . SER A 1 89 ? -15.498 -2.945 -3.702 1.00 83.44 89 SER A CA 1
ATOM 634 C C . SER A 1 89 ? -16.433 -2.629 -4.878 1.00 83.44 89 SER A C 1
ATOM 636 O O . SER A 1 89 ? -17.636 -2.862 -4.794 1.00 83.44 89 SER A O 1
ATOM 638 N N . SER A 1 90 ? -15.884 -2.121 -5.983 1.00 84.75 90 SER A N 1
ATOM 639 C CA . SER A 1 90 ? -16.588 -1.819 -7.233 1.00 84.75 90 SER A CA 1
ATOM 640 C C . SER A 1 90 ? -16.452 -2.911 -8.301 1.00 84.75 90 SER A C 1
ATOM 642 O O . SER A 1 90 ? -16.917 -2.720 -9.424 1.00 84.75 90 SER A O 1
ATOM 644 N N . ALA A 1 91 ? -15.797 -4.034 -7.990 1.00 86.44 91 ALA A N 1
ATOM 645 C CA . ALA A 1 91 ? -15.619 -5.119 -8.947 1.00 86.44 91 ALA A CA 1
ATOM 646 C C . ALA A 1 91 ? -16.965 -5.751 -9.347 1.00 86.44 91 ALA A C 1
ATOM 648 O O . ALA A 1 91 ? -17.892 -5.839 -8.544 1.00 86.44 91 ALA A O 1
ATOM 649 N N . ALA A 1 92 ? -17.063 -6.216 -10.594 1.00 87.62 92 ALA A N 1
ATOM 650 C CA . ALA A 1 92 ? -18.211 -6.984 -11.056 1.00 87.62 92 ALA A CA 1
ATOM 651 C C . ALA A 1 92 ? -17.987 -8.482 -10.768 1.00 87.62 92 ALA A C 1
ATOM 653 O O . ALA A 1 92 ? -16.914 -9.005 -11.083 1.00 87.62 92 ALA A O 1
ATOM 654 N N . PRO A 1 93 ? -18.965 -9.193 -10.177 1.00 88.25 93 PRO A N 1
ATOM 655 C CA . PRO A 1 93 ? -18.854 -10.630 -9.974 1.00 88.25 93 PRO A CA 1
ATOM 656 C C . PRO A 1 93 ? -18.942 -11.365 -11.316 1.00 88.25 93 PRO A C 1
ATOM 658 O O . PRO A 1 93 ? -19.858 -11.135 -12.104 1.00 88.25 93 PRO A O 1
ATOM 661 N N . GLY A 1 94 ? -18.006 -12.278 -11.565 1.00 89.44 94 GLY A N 1
ATOM 662 C CA . GLY A 1 94 ? -17.989 -13.070 -12.789 1.00 89.44 94 GLY A CA 1
ATOM 663 C C . GLY A 1 94 ? -16.726 -13.905 -12.950 1.00 89.44 94 GLY A C 1
ATOM 664 O O . GLY A 1 94 ? -15.769 -13.776 -12.184 1.00 89.44 94 GLY A O 1
ATOM 665 N N . ASN A 1 95 ? -16.738 -14.754 -13.977 1.00 90.62 95 ASN A N 1
ATOM 666 C CA . ASN A 1 95 ? -15.585 -15.548 -14.378 1.00 90.62 95 ASN A CA 1
ATOM 667 C C . ASN A 1 95 ? -14.894 -14.853 -15.551 1.00 90.62 95 ASN A C 1
ATOM 669 O O . ASN A 1 95 ? -15.531 -14.563 -16.563 1.00 90.62 95 ASN A O 1
ATOM 673 N N . TYR A 1 96 ? -13.591 -14.618 -15.419 1.00 89.81 96 TYR A N 1
ATOM 674 C CA . TYR A 1 96 ? -12.778 -13.947 -16.428 1.00 89.81 96 TYR A CA 1
ATOM 675 C C . TYR A 1 96 ? -11.696 -14.902 -16.932 1.00 89.81 96 TYR A C 1
ATOM 677 O O . TYR A 1 96 ? -10.967 -15.486 -16.131 1.00 89.81 96 TYR A O 1
ATOM 685 N N . SER A 1 97 ? -11.594 -15.054 -18.254 1.00 89.81 97 SER A N 1
ATOM 686 C CA . SER A 1 97 ? -10.501 -15.785 -18.900 1.00 89.81 97 SER A CA 1
ATOM 687 C C . SER A 1 97 ? -9.423 -14.792 -19.314 1.00 89.81 97 SER A C 1
ATOM 689 O O . SER A 1 97 ? -9.707 -13.861 -20.066 1.00 89.81 97 SER A O 1
ATOM 691 N N . VAL A 1 98 ? -8.204 -14.976 -18.809 1.00 88.12 98 VAL A N 1
ATOM 692 C CA . VAL A 1 98 ? -7.066 -14.083 -19.054 1.00 88.12 98 VAL A CA 1
ATOM 693 C C . VAL A 1 98 ? -5.916 -14.904 -19.620 1.00 88.12 98 VAL A C 1
ATOM 695 O O . VAL A 1 98 ? -5.515 -15.898 -19.021 1.00 88.12 98 VAL A O 1
ATOM 698 N N . GLU A 1 99 ? -5.384 -14.467 -20.759 1.00 89.94 99 GLU A N 1
ATOM 699 C CA . GLU A 1 99 ? -4.199 -15.037 -21.397 1.00 89.94 99 GLU A CA 1
ATOM 700 C C . GLU A 1 99 ? -3.086 -13.984 -21.426 1.00 89.94 99 GLU A C 1
ATOM 702 O O . GLU A 1 99 ? -3.297 -12.852 -21.866 1.00 89.94 99 GLU A O 1
ATOM 707 N N . VAL A 1 100 ? -1.898 -14.348 -20.941 1.00 88.94 100 VAL A N 1
ATOM 708 C CA . VAL A 1 100 ? -0.727 -13.464 -20.929 1.00 88.94 100 VAL A CA 1
ATOM 709 C C . VAL A 1 100 ? 0.125 -13.766 -22.158 1.00 88.94 100 VAL A C 1
ATOM 711 O O . VAL A 1 100 ? 0.844 -14.759 -22.189 1.00 88.94 100 VAL A O 1
ATOM 714 N N . VAL A 1 101 ? 0.049 -12.900 -23.169 1.00 90.88 101 VAL A N 1
ATOM 715 C CA . VAL A 1 101 ? 0.776 -13.081 -24.440 1.00 90.88 101 VAL A CA 1
ATOM 716 C C . VAL A 1 101 ? 2.232 -12.621 -24.333 1.00 90.88 101 VAL A C 1
ATOM 718 O O . VAL A 1 101 ? 3.145 -13.292 -24.810 1.00 90.88 101 VAL A O 1
ATOM 721 N N . SER A 1 102 ? 2.472 -11.471 -23.705 1.00 89.19 102 SER A N 1
ATOM 722 C CA . SER A 1 102 ? 3.812 -10.920 -23.512 1.00 89.19 102 SER A CA 1
ATOM 723 C C . SER A 1 102 ? 3.882 -10.093 -22.235 1.00 89.19 102 SER A C 1
ATOM 725 O O . SER A 1 102 ? 2.907 -9.463 -21.820 1.00 89.19 102 SER A O 1
ATOM 727 N N . LEU A 1 103 ? 5.050 -10.108 -21.592 1.00 90.19 103 LEU A N 1
ATOM 728 C CA . LEU A 1 103 ? 5.303 -9.276 -20.423 1.00 90.19 103 LEU A CA 1
ATOM 729 C C . LEU A 1 103 ? 5.792 -7.899 -20.859 1.00 90.19 103 LEU A C 1
ATOM 731 O O . LEU A 1 103 ? 6.614 -7.774 -21.768 1.00 90.19 103 LEU A O 1
ATOM 735 N N . ALA A 1 104 ? 5.333 -6.868 -20.155 1.00 87.44 104 ALA A N 1
ATOM 736 C CA . ALA A 1 104 ? 5.910 -5.543 -20.284 1.00 87.44 104 ALA A CA 1
ATOM 737 C C . ALA A 1 104 ? 7.362 -5.571 -19.781 1.00 87.44 104 ALA A C 1
ATOM 739 O O . ALA A 1 104 ? 7.628 -5.900 -18.624 1.00 87.44 104 ALA A O 1
ATOM 740 N N . THR A 1 105 ? 8.305 -5.218 -20.651 1.00 88.19 105 THR A N 1
ATOM 741 C CA . THR A 1 105 ? 9.727 -5.103 -20.315 1.00 88.19 105 THR A CA 1
ATOM 742 C C . THR A 1 105 ? 10.167 -3.651 -20.379 1.00 88.19 105 THR A C 1
ATOM 744 O O . THR A 1 105 ? 9.837 -2.947 -21.332 1.00 88.19 105 THR A O 1
ATOM 747 N N . SER A 1 106 ? 10.972 -3.209 -19.417 1.00 86.62 106 SER A N 1
ATOM 748 C CA . SER A 1 106 ? 11.602 -1.889 -19.485 1.00 86.62 106 SER A CA 1
ATOM 749 C C . SER A 1 106 ? 12.674 -1.854 -20.575 1.00 86.62 106 SER A C 1
ATOM 751 O O . SER A 1 106 ? 13.516 -2.752 -20.652 1.00 86.62 106 SER A O 1
ATOM 753 N N . GLN A 1 107 ? 12.683 -0.792 -21.383 1.00 86.38 107 GLN A N 1
ATOM 754 C CA . GLN A 1 107 ? 13.766 -0.537 -22.329 1.00 86.38 107 GLN A CA 1
ATOM 755 C C . GLN A 1 107 ? 15.069 -0.261 -21.567 1.00 86.38 107 GLN A C 1
ATOM 757 O O . GLN A 1 107 ? 15.084 0.497 -20.596 1.00 86.38 107 GLN A O 1
ATOM 762 N N . LYS A 1 108 ? 16.171 -0.861 -22.024 1.00 88.62 108 LYS A N 1
ATOM 763 C CA . LYS A 1 108 ? 17.519 -0.593 -21.515 1.00 88.62 108 LYS A CA 1
ATOM 764 C C . LYS A 1 108 ? 18.396 -0.117 -22.664 1.00 88.62 108 LYS A C 1
ATOM 766 O O . LYS A 1 108 ? 18.492 -0.795 -23.683 1.00 88.62 108 LYS A O 1
ATOM 771 N N . LEU A 1 109 ? 19.027 1.036 -22.485 1.00 86.88 109 LEU A N 1
ATOM 772 C CA . LEU A 1 109 ? 20.014 1.593 -23.403 1.00 86.88 109 LEU A CA 1
ATOM 773 C C . LEU A 1 109 ? 21.349 1.657 -22.665 1.00 86.88 109 LEU A C 1
ATOM 775 O O . LEU A 1 109 ? 21.396 2.092 -21.516 1.00 86.88 109 LEU A O 1
ATOM 779 N N . ALA A 1 110 ? 22.414 1.203 -23.315 1.00 86.38 110 ALA A N 1
ATOM 780 C CA . ALA A 1 110 ? 23.769 1.276 -22.790 1.00 86.38 110 ALA A CA 1
ATOM 781 C C . ALA A 1 110 ? 24.596 2.206 -23.676 1.00 86.38 110 ALA A C 1
ATOM 783 O O . ALA A 1 110 ? 24.515 2.133 -24.904 1.00 86.38 110 ALA A O 1
ATOM 784 N N . SER A 1 111 ? 25.376 3.087 -23.055 1.00 83.62 111 SER A N 1
ATOM 785 C CA . SER A 1 111 ? 26.367 3.883 -23.772 1.00 83.62 111 SER A CA 1
ATOM 786 C C . SER A 1 111 ? 27.575 3.026 -24.158 1.00 83.62 111 SER A C 1
ATOM 788 O O . SER A 1 111 ? 27.766 1.924 -23.641 1.00 83.62 111 SER A O 1
ATOM 790 N N . GLY A 1 112 ? 28.434 3.566 -25.026 1.00 82.62 112 GLY A N 1
ATOM 791 C CA . GLY A 1 112 ? 29.785 3.033 -25.200 1.00 82.62 112 GLY A CA 1
ATOM 792 C C . GLY A 1 112 ? 30.597 3.078 -23.898 1.00 82.62 112 GLY A C 1
ATOM 793 O O . GLY A 1 112 ? 30.202 3.725 -22.923 1.00 82.62 112 GLY A O 1
ATOM 794 N N . ALA A 1 113 ? 31.735 2.382 -23.891 1.00 82.31 113 ALA A N 1
ATOM 795 C CA . ALA A 1 113 ? 32.652 2.382 -22.759 1.00 82.31 113 ALA A CA 1
ATOM 796 C C . ALA A 1 113 ? 33.410 3.715 -22.670 1.00 82.31 113 ALA A C 1
ATOM 798 O O . ALA A 1 113 ? 33.924 4.216 -23.669 1.00 82.31 113 ALA A O 1
ATOM 799 N N . PHE A 1 114 ? 33.519 4.245 -21.455 1.00 81.94 114 PHE A N 1
ATOM 800 C CA . PHE A 1 114 ? 34.351 5.400 -21.129 1.00 81.94 114 PHE A CA 1
ATOM 801 C C . PHE A 1 114 ? 35.360 5.001 -20.054 1.00 81.94 114 PHE A C 1
ATOM 803 O O . PHE A 1 114 ? 35.106 4.091 -19.261 1.00 81.94 114 PHE A O 1
ATOM 810 N N . THR A 1 115 ? 36.503 5.685 -20.002 1.00 79.88 115 THR A N 1
ATOM 811 C CA . THR A 1 115 ? 37.405 5.562 -18.851 1.00 79.88 115 THR A CA 1
ATOM 812 C C . THR A 1 115 ? 36.750 6.208 -17.626 1.00 79.88 115 THR A C 1
ATOM 814 O O . THR A 1 115 ? 35.960 7.140 -17.761 1.00 79.88 115 THR A O 1
ATOM 817 N N . ALA A 1 116 ? 37.054 5.709 -16.424 1.00 71.38 116 ALA A N 1
ATOM 818 C CA . ALA A 1 116 ? 36.346 6.091 -15.195 1.00 71.38 116 ALA A CA 1
ATOM 819 C C . ALA A 1 116 ? 36.346 7.608 -14.904 1.00 71.38 116 ALA A C 1
ATOM 821 O O . ALA A 1 116 ? 35.402 8.121 -14.307 1.00 71.38 116 ALA A O 1
ATOM 822 N N . ASP A 1 117 ? 37.377 8.320 -15.366 1.00 70.50 117 ASP A N 1
ATOM 823 C CA . ASP A 1 117 ? 37.549 9.765 -15.186 1.00 70.50 117 ASP A CA 1
ATOM 824 C C . ASP A 1 117 ? 37.376 10.577 -16.480 1.00 70.50 117 ASP A C 1
ATOM 826 O O . ASP A 1 117 ? 37.688 11.769 -16.497 1.00 70.50 117 ASP A O 1
ATOM 830 N N . ALA A 1 118 ? 36.903 9.966 -17.572 1.00 71.50 118 ALA A N 1
ATOM 831 C CA . ALA A 1 118 ? 36.661 10.705 -18.807 1.00 71.50 118 ALA A CA 1
ATOM 832 C C . ALA A 1 118 ? 35.534 11.724 -18.621 1.00 71.50 118 ALA A C 1
ATOM 834 O O . ALA A 1 118 ? 34.420 11.383 -18.217 1.00 71.50 118 ALA A O 1
ATOM 835 N N . THR A 1 119 ? 35.812 12.969 -19.001 1.00 75.19 119 THR A N 1
ATOM 836 C CA . THR A 1 119 ? 34.767 13.948 -19.280 1.00 75.19 119 THR A CA 1
ATOM 837 C C . THR A 1 119 ? 34.151 13.625 -20.638 1.00 75.19 119 THR A C 1
ATOM 839 O O . THR A 1 119 ? 34.851 13.341 -21.612 1.00 75.19 119 THR A O 1
ATOM 842 N N . VAL A 1 120 ? 32.822 13.637 -20.710 1.00 73.88 120 VAL A N 1
ATOM 843 C CA . VAL A 1 120 ? 32.081 13.307 -21.941 1.00 73.88 120 VAL A CA 1
ATOM 844 C C . VAL A 1 120 ? 31.755 14.530 -22.806 1.00 73.88 120 VAL A C 1
ATOM 846 O O . VAL A 1 120 ? 31.245 14.377 -23.913 1.00 73.88 120 VAL A O 1
ATOM 849 N N . GLY A 1 121 ? 32.107 15.734 -22.340 1.00 77.38 121 GLY A N 1
ATOM 850 C CA . GLY A 1 121 ? 31.874 17.006 -23.030 1.00 77.38 121 GLY A CA 1
ATOM 851 C C . GLY A 1 121 ? 30.665 17.773 -22.487 1.00 77.38 121 GLY A C 1
ATOM 852 O O . GLY A 1 121 ? 30.005 17.322 -21.559 1.00 77.38 121 GLY A O 1
ATOM 853 N N . SER A 1 122 ? 30.395 18.955 -23.051 1.00 85.19 122 SER A N 1
ATOM 854 C CA . SER A 1 122 ? 29.257 19.803 -22.669 1.00 85.19 122 SER A CA 1
ATOM 855 C C . SER A 1 122 ? 28.149 19.782 -23.717 1.00 85.19 122 SER A C 1
ATOM 857 O O . SER A 1 122 ? 28.427 19.791 -24.918 1.00 85.19 122 SER A O 1
ATOM 859 N N . GLY A 1 123 ? 26.897 19.838 -23.276 1.00 86.81 123 GLY A N 1
ATOM 860 C CA . GLY A 1 123 ? 25.740 19.891 -24.165 1.00 86.81 123 GLY A CA 1
ATOM 861 C C . GLY A 1 123 ? 24.433 19.593 -23.445 1.00 86.81 123 GLY A C 1
ATOM 862 O O . GLY A 1 123 ? 24.415 19.340 -22.245 1.00 86.81 123 GLY A O 1
ATOM 863 N N . THR A 1 124 ? 23.337 19.600 -24.194 1.00 89.12 124 THR A N 1
ATOM 864 C CA . THR A 1 124 ? 22.007 19.292 -23.663 1.00 89.12 124 THR A CA 1
ATOM 865 C C . THR A 1 124 ? 21.584 17.905 -24.134 1.00 89.12 124 THR A C 1
ATOM 867 O O . THR A 1 124 ? 21.438 17.654 -25.331 1.00 89.12 124 THR A O 1
ATOM 870 N N . LEU A 1 125 ? 21.373 16.994 -23.189 1.00 87.31 125 LEU A N 1
ATOM 871 C CA . LEU A 1 125 ? 20.877 15.648 -23.436 1.00 87.31 125 LEU A CA 1
ATOM 872 C C . LEU A 1 125 ? 19.358 15.629 -23.264 1.00 87.31 125 LEU A C 1
ATOM 874 O O . LEU A 1 125 ? 18.847 15.908 -22.182 1.00 87.31 125 LEU A O 1
ATOM 878 N N . THR A 1 126 ? 18.634 15.270 -24.324 1.00 89.88 126 THR A N 1
ATOM 879 C CA . THR A 1 126 ? 17.178 15.079 -24.272 1.00 89.88 126 THR A CA 1
ATOM 880 C C . THR A 1 126 ? 16.843 13.601 -24.433 1.00 89.88 126 THR A C 1
ATOM 882 O O . THR A 1 126 ? 17.214 12.980 -25.426 1.00 89.88 126 THR A O 1
ATOM 885 N N . ILE A 1 127 ? 16.138 13.040 -23.453 1.00 88.12 127 ILE A N 1
ATOM 886 C CA . ILE A 1 127 ? 15.741 11.632 -23.389 1.00 88.12 127 ILE A CA 1
ATOM 887 C C . ILE A 1 127 ? 14.217 11.558 -23.470 1.00 88.12 127 ILE A C 1
ATOM 889 O O . ILE A 1 127 ? 13.526 12.005 -22.555 1.00 88.12 127 ILE A O 1
ATOM 893 N N . GLY A 1 128 ? 13.689 10.989 -24.553 1.00 88.25 128 GLY A N 1
ATOM 894 C CA . GLY A 1 128 ? 12.256 10.725 -24.705 1.00 88.25 128 GLY A CA 1
ATOM 895 C C . GLY A 1 128 ? 11.836 9.418 -24.027 1.00 88.25 128 GLY A C 1
ATOM 896 O O . GLY A 1 128 ? 12.539 8.415 -24.137 1.00 88.25 128 GLY A O 1
ATOM 897 N N . TYR A 1 129 ? 10.690 9.416 -23.346 1.00 88.25 129 TYR A N 1
ATOM 898 C CA . TYR A 1 129 ? 10.045 8.217 -22.808 1.00 88.25 129 TYR A CA 1
ATOM 899 C C . TYR A 1 129 ? 8.517 8.317 -22.964 1.00 88.25 129 TYR A C 1
ATOM 901 O O . TYR A 1 129 ? 7.860 9.169 -22.361 1.00 88.25 129 TYR A O 1
ATOM 909 N N . GLY A 1 130 ? 7.935 7.445 -23.794 1.00 84.94 130 GLY A N 1
ATOM 910 C CA . GLY A 1 130 ? 6.531 7.574 -24.203 1.00 84.94 130 GLY A CA 1
ATOM 911 C C . GLY A 1 130 ? 6.275 8.930 -24.870 1.00 84.94 130 GLY A C 1
ATOM 912 O O . GLY A 1 130 ? 7.019 9.313 -25.769 1.00 84.94 130 GLY A O 1
ATOM 913 N N . ASP A 1 131 ? 5.278 9.668 -24.375 1.00 86.75 131 ASP A N 1
ATOM 914 C CA . ASP A 1 131 ? 4.923 11.017 -24.849 1.00 86.75 131 ASP A CA 1
ATOM 915 C C . ASP A 1 131 ? 5.651 12.155 -24.102 1.00 86.75 131 ASP A C 1
ATOM 917 O O . ASP A 1 131 ? 5.354 13.331 -24.308 1.00 86.75 131 ASP A O 1
ATOM 921 N N . ASN A 1 132 ? 6.588 11.831 -23.204 1.00 89.12 132 ASN A N 1
ATOM 922 C CA . ASN A 1 132 ? 7.312 12.804 -22.382 1.00 89.12 132 ASN A CA 1
ATOM 923 C C . ASN A 1 132 ? 8.804 12.846 -22.729 1.00 89.12 132 ASN A C 1
ATOM 925 O O . ASN A 1 132 ? 9.360 11.912 -23.307 1.00 89.12 132 ASN A O 1
ATOM 929 N N . SER A 1 133 ? 9.483 13.912 -22.306 1.00 90.44 133 SER A N 1
ATOM 930 C CA . SER A 1 133 ? 10.934 14.055 -22.440 1.00 90.44 133 SER A CA 1
ATOM 931 C C . SER A 1 133 ? 11.573 14.591 -21.163 1.00 90.44 133 SER A C 1
ATOM 933 O O . SER A 1 133 ? 11.017 15.472 -20.509 1.00 90.44 133 SER A O 1
ATOM 935 N N . VAL A 1 134 ? 12.763 14.092 -20.830 1.00 89.75 134 VAL A N 1
ATOM 936 C CA . VAL A 1 134 ? 13.655 14.669 -19.817 1.00 89.75 134 VAL A CA 1
ATOM 937 C C . VAL A 1 134 ? 14.796 15.375 -20.529 1.00 89.75 134 VAL A C 1
ATOM 939 O O . VAL A 1 134 ? 15.473 14.766 -21.355 1.00 89.75 134 VAL A O 1
ATOM 942 N N . THR A 1 135 ? 15.033 16.633 -20.181 1.00 90.50 135 THR A N 1
ATOM 943 C CA . THR A 1 135 ? 16.178 17.402 -20.670 1.00 90.50 135 THR A CA 1
ATOM 944 C C . THR A 1 135 ? 17.155 17.627 -19.525 1.00 90.50 135 THR A C 1
ATOM 946 O O . THR A 1 135 ? 16.750 18.001 -18.424 1.00 90.50 135 THR A O 1
ATOM 949 N N . VAL A 1 136 ? 18.434 17.365 -19.778 1.00 88.81 136 VAL A N 1
ATOM 950 C CA . VAL A 1 136 ? 19.527 17.508 -18.815 1.00 88.81 136 VAL A CA 1
ATOM 951 C C . VAL A 1 136 ? 20.652 18.283 -19.473 1.00 88.81 136 VAL A C 1
ATOM 953 O O . VAL A 1 136 ? 21.136 17.894 -20.535 1.00 88.81 136 VAL A O 1
ATOM 956 N N . ASP A 1 137 ? 21.089 19.350 -18.820 1.00 88.94 137 ASP A N 1
ATOM 957 C CA . ASP A 1 137 ? 22.278 20.082 -19.232 1.00 88.94 137 ASP A CA 1
ATOM 958 C C . ASP A 1 137 ? 23.515 19.442 -18.605 1.00 88.94 137 ASP A C 1
ATOM 960 O O . ASP A 1 137 ? 23.576 19.241 -17.391 1.00 88.94 137 ASP A O 1
ATOM 964 N N . ILE A 1 138 ? 24.480 19.101 -19.454 1.00 86.88 138 ILE A N 1
ATOM 965 C CA . ILE A 1 138 ? 25.745 18.468 -19.093 1.00 86.88 138 ILE A CA 1
ATOM 966 C C . ILE A 1 138 ? 26.843 19.522 -19.198 1.00 86.88 138 ILE A C 1
ATOM 968 O O . ILE A 1 138 ? 27.053 20.131 -20.256 1.00 86.88 138 ILE A O 1
ATOM 972 N N . SER A 1 139 ? 27.556 19.732 -18.097 1.00 83.75 139 SER A N 1
ATOM 973 C CA . SER A 1 139 ? 28.727 20.596 -18.045 1.00 83.75 139 SER A CA 1
ATOM 974 C C . SER A 1 139 ? 29.967 19.859 -18.565 1.00 83.75 139 SER A C 1
ATOM 976 O O . SER A 1 139 ? 30.096 18.646 -18.431 1.00 83.75 139 SER A O 1
ATOM 978 N N . GLY A 1 140 ? 30.934 20.591 -19.128 1.00 79.31 140 GLY A N 1
ATOM 979 C CA . GLY A 1 140 ? 32.169 19.989 -19.655 1.00 79.31 140 GLY A CA 1
ATOM 980 C C . GLY A 1 140 ? 33.062 19.336 -18.590 1.00 79.31 140 GLY A C 1
ATOM 981 O O . GLY A 1 140 ? 34.016 18.642 -18.937 1.00 79.31 140 GLY A O 1
ATOM 982 N N . THR A 1 141 ? 32.762 19.560 -17.309 1.00 81.56 141 THR A N 1
ATOM 983 C CA . THR A 1 141 ? 33.457 18.976 -16.156 1.00 81.56 141 THR A CA 1
ATOM 984 C C . THR A 1 141 ? 32.713 17.798 -15.527 1.00 81.56 141 THR A C 1
ATOM 986 O O . THR A 1 141 ? 33.258 17.181 -14.613 1.00 81.56 141 THR A O 1
ATOM 989 N N . ASP A 1 142 ? 31.499 17.479 -15.986 1.00 83.75 142 ASP A N 1
ATOM 990 C CA . ASP A 1 142 ? 30.683 16.421 -15.387 1.00 83.75 142 ASP A CA 1
ATOM 991 C C . ASP A 1 142 ? 31.257 15.035 -15.703 1.00 83.75 142 ASP A C 1
ATOM 993 O O . ASP A 1 142 ? 31.585 14.711 -16.853 1.00 83.75 142 ASP A O 1
ATOM 997 N N . LYS A 1 143 ? 31.344 14.186 -14.676 1.00 86.25 143 LYS A N 1
ATOM 998 C CA . LYS A 1 143 ? 31.662 12.763 -14.832 1.00 86.25 143 LYS A CA 1
ATOM 999 C C . LYS A 1 143 ? 30.396 11.960 -15.125 1.00 86.25 143 LYS A C 1
ATOM 1001 O O . LYS A 1 143 ? 29.273 12.413 -14.904 1.00 86.25 143 LYS A O 1
ATOM 1006 N N . LEU A 1 144 ? 30.561 10.701 -15.541 1.00 85.81 144 LEU A N 1
ATOM 1007 C CA . LEU A 1 144 ? 29.432 9.783 -15.762 1.00 85.81 144 LEU A CA 1
ATOM 1008 C C . LEU A 1 144 ? 28.513 9.643 -14.539 1.00 85.81 144 LEU A C 1
ATOM 1010 O O . LEU A 1 144 ? 27.299 9.502 -14.687 1.00 85.81 144 LEU A O 1
ATOM 1014 N N . THR A 1 145 ? 29.078 9.700 -13.332 1.00 87.88 145 THR A N 1
ATOM 1015 C CA . THR A 1 145 ? 28.315 9.671 -12.079 1.00 87.88 145 THR A CA 1
ATOM 1016 C C . THR A 1 145 ? 27.430 10.901 -11.918 1.00 87.88 145 THR A C 1
ATOM 1018 O O . THR A 1 145 ? 26.279 10.773 -11.501 1.00 87.88 145 THR A O 1
ATOM 1021 N N . ASP A 1 146 ? 27.942 12.072 -12.295 1.00 89.06 146 ASP A N 1
ATOM 1022 C CA . ASP A 1 146 ? 27.233 13.346 -12.182 1.00 89.06 146 ASP A CA 1
ATOM 1023 C C . ASP A 1 146 ? 26.097 13.413 -13.202 1.00 89.06 146 ASP A C 1
ATOM 1025 O O . ASP A 1 146 ? 24.981 13.804 -12.869 1.00 89.06 146 ASP A O 1
ATOM 1029 N N . ILE A 1 147 ? 26.333 12.906 -14.413 1.00 87.62 147 ILE A N 1
ATOM 1030 C CA . ILE A 1 147 ? 25.319 12.819 -15.469 1.00 87.62 147 ILE A CA 1
ATOM 1031 C C . ILE A 1 147 ? 24.214 11.837 -15.083 1.00 87.62 147 ILE A C 1
ATOM 1033 O O . ILE A 1 147 ? 23.032 12.150 -15.231 1.00 87.62 147 ILE A O 1
ATOM 1037 N N . ALA A 1 148 ? 24.561 10.670 -14.532 1.00 89.19 148 ALA A N 1
ATOM 1038 C CA . ALA A 1 148 ? 23.565 9.719 -14.045 1.00 89.19 148 ALA A CA 1
ATOM 1039 C C . ALA A 1 148 ? 22.709 10.326 -12.919 1.00 89.19 148 ALA A C 1
ATOM 1041 O O . ALA A 1 148 ? 21.483 10.177 -12.915 1.00 89.19 148 ALA A O 1
ATOM 1042 N N . ALA A 1 149 ? 23.329 11.060 -11.991 1.00 90.62 149 ALA A N 1
ATOM 1043 C CA . ALA A 1 149 ? 22.617 11.775 -10.937 1.00 90.62 149 ALA A CA 1
ATOM 1044 C C . ALA A 1 149 ? 21.723 12.893 -11.499 1.00 90.62 149 ALA A C 1
ATOM 1046 O O . ALA A 1 149 ? 20.574 13.026 -11.073 1.00 90.62 149 ALA A O 1
ATOM 1047 N N . ALA A 1 150 ? 22.207 13.657 -12.480 1.00 89.25 150 ALA A N 1
ATOM 1048 C CA . ALA A 1 150 ? 21.459 14.726 -13.131 1.00 89.25 150 ALA A CA 1
ATOM 1049 C C . ALA A 1 150 ? 20.229 14.189 -13.881 1.00 89.25 150 ALA A C 1
ATOM 1051 O O . ALA A 1 150 ? 19.142 14.746 -13.729 1.00 89.25 150 ALA A O 1
ATOM 1052 N N . ILE A 1 151 ? 20.356 13.056 -14.586 1.00 89.69 151 ILE A N 1
ATOM 1053 C CA . ILE A 1 151 ? 19.227 12.359 -15.226 1.00 89.69 151 ILE A CA 1
ATOM 1054 C C . ILE A 1 151 ? 18.209 11.905 -14.180 1.00 89.69 151 ILE A C 1
ATOM 1056 O O . ILE A 1 151 ? 17.027 12.211 -14.312 1.00 89.69 151 ILE A O 1
ATOM 1060 N N . ASN A 1 152 ? 18.644 11.230 -13.113 1.00 92.25 152 ASN A N 1
ATOM 1061 C CA . ASN A 1 152 ? 17.735 10.753 -12.065 1.00 92.25 152 ASN A CA 1
ATOM 1062 C C . ASN A 1 152 ? 17.022 11.907 -11.342 1.00 92.25 152 ASN A C 1
ATOM 1064 O O . ASN A 1 152 ? 15.840 11.798 -11.006 1.00 92.25 152 ASN A O 1
ATOM 1068 N N . LYS A 1 153 ? 17.716 13.033 -11.142 1.00 90.31 153 LYS A N 1
ATOM 1069 C CA . LYS A 1 153 ? 17.152 14.254 -10.557 1.00 90.31 153 LYS A CA 1
ATOM 1070 C C . LYS A 1 153 ? 16.135 14.911 -11.487 1.00 90.31 153 LYS A C 1
ATOM 1072 O O . LYS A 1 153 ? 15.063 15.285 -11.021 1.00 90.31 153 LYS A O 1
ATOM 1077 N N . ALA A 1 154 ? 16.450 15.041 -12.774 1.00 88.19 154 ALA A N 1
ATOM 1078 C CA . ALA A 1 154 ? 15.550 15.625 -13.767 1.00 88.19 154 ALA A CA 1
ATOM 1079 C C . ALA A 1 154 ? 14.321 14.736 -14.028 1.00 88.19 154 ALA A C 1
ATOM 1081 O O . ALA A 1 154 ? 13.221 15.246 -14.226 1.00 88.19 154 ALA A O 1
ATOM 1082 N N . ALA A 1 155 ? 14.481 13.413 -13.950 1.00 87.06 155 ALA A N 1
ATOM 1083 C CA . ALA A 1 155 ? 13.391 12.450 -14.066 1.00 87.06 155 ALA A CA 1
ATOM 1084 C C . ALA A 1 155 ? 12.444 12.457 -12.854 1.00 87.06 155 ALA A C 1
ATOM 1086 O O . ALA A 1 155 ? 11.296 12.029 -12.968 1.00 87.06 155 ALA A O 1
ATOM 1087 N N . GLY A 1 156 ? 12.904 12.901 -11.676 1.00 83.44 156 GLY A N 1
ATOM 1088 C CA . GLY A 1 156 ? 12.077 12.976 -10.466 1.00 83.44 156 GLY A CA 1
ATOM 1089 C C . GLY A 1 156 ? 11.451 11.633 -10.065 1.00 83.44 156 GLY A C 1
ATOM 1090 O O . GLY A 1 156 ? 10.350 11.606 -9.516 1.00 83.44 156 GLY A O 1
ATOM 1091 N N . GLY A 1 157 ? 12.118 10.521 -10.396 1.00 78.12 157 GLY A N 1
ATOM 1092 C CA . GLY A 1 157 ? 11.626 9.161 -10.158 1.00 78.12 157 GLY A CA 1
ATOM 1093 C C . GLY A 1 157 ? 10.573 8.661 -11.155 1.00 78.12 157 GLY A C 1
ATOM 1094 O O . GLY A 1 157 ? 9.892 7.680 -10.859 1.00 78.12 157 GLY A O 1
ATOM 1095 N N . LYS A 1 158 ? 10.404 9.309 -12.315 1.00 79.38 158 LYS A N 1
ATOM 1096 C CA . LYS A 1 158 ? 9.413 8.924 -13.331 1.00 79.38 158 LYS A CA 1
ATOM 1097 C C . LYS A 1 158 ? 10.064 8.638 -14.684 1.00 79.38 158 LYS A C 1
ATOM 1099 O O . LYS A 1 158 ? 10.860 9.424 -15.186 1.00 79.38 158 LYS A O 1
ATOM 1104 N N . GLY A 1 159 ? 9.672 7.518 -15.290 1.00 83.06 159 GLY A N 1
ATOM 1105 C CA . GLY A 1 159 ? 9.965 7.182 -16.687 1.00 83.06 159 GLY A CA 1
ATOM 1106 C C . GLY A 1 159 ? 11.357 6.617 -16.948 1.00 83.06 159 GLY A C 1
ATOM 1107 O O . GLY A 1 159 ? 11.472 5.513 -17.475 1.00 83.06 159 GLY A O 1
ATOM 1108 N N . VAL A 1 160 ? 12.406 7.350 -16.573 1.00 88.81 160 VAL A N 1
ATOM 1109 C CA . VAL A 1 160 ? 13.801 6.987 -16.865 1.00 88.81 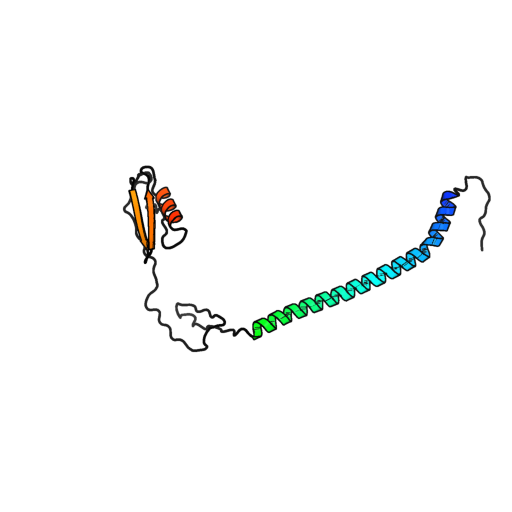160 VAL A CA 1
ATOM 1110 C C . VAL A 1 160 ? 14.635 6.882 -15.593 1.00 88.81 160 VAL A C 1
ATOM 1112 O O . VAL A 1 160 ? 14.390 7.561 -14.597 1.00 88.81 160 VAL A O 1
ATOM 1115 N N . THR A 1 161 ? 15.633 6.004 -15.615 1.00 90.75 161 THR A N 1
ATOM 1116 C CA . THR A 1 161 ? 16.615 5.852 -14.538 1.00 90.75 161 THR A CA 1
ATOM 1117 C C . THR A 1 161 ? 17.979 5.601 -15.159 1.00 90.75 161 THR A C 1
ATOM 1119 O O . THR A 1 161 ? 18.102 4.790 -16.076 1.00 90.75 161 THR A O 1
ATOM 1122 N N . ALA A 1 162 ? 18.998 6.292 -14.661 1.00 89.94 162 ALA A N 1
ATOM 1123 C CA . ALA A 1 162 ? 20.378 6.161 -15.096 1.00 89.94 162 ALA A CA 1
ATOM 1124 C C . ALA A 1 162 ? 21.236 5.530 -13.995 1.00 89.94 162 ALA A C 1
ATOM 1126 O O . ALA A 1 162 ? 21.078 5.823 -12.807 1.00 89.94 162 ALA A O 1
ATOM 1127 N N . SER A 1 163 ? 22.166 4.670 -14.399 1.00 90.44 163 SER A N 1
ATOM 1128 C CA . SER A 1 163 ? 23.153 4.053 -13.517 1.00 90.44 163 SER A CA 1
ATOM 1129 C C . SER A 1 163 ? 24.458 3.852 -14.279 1.00 90.44 163 SER A C 1
ATOM 1131 O O . SER A 1 163 ? 24.439 3.564 -15.476 1.00 90.44 163 SER A O 1
ATOM 1133 N N . VAL A 1 164 ? 25.582 4.015 -13.583 1.00 88.62 164 VAL A N 1
ATOM 1134 C CA . VAL A 1 164 ? 26.914 3.743 -14.126 1.00 88.62 164 VAL A CA 1
ATOM 1135 C C . VAL A 1 164 ? 27.272 2.302 -13.792 1.00 88.62 164 VAL A C 1
ATOM 1137 O O . VAL A 1 164 ? 27.260 1.911 -12.626 1.00 88.62 164 VAL A O 1
ATOM 1140 N N . VAL A 1 165 ? 27.592 1.518 -14.819 1.00 87.56 165 VAL A N 1
ATOM 1141 C CA . VAL A 1 165 ? 28.022 0.126 -14.672 1.00 87.56 165 VAL A CA 1
ATOM 1142 C C . VAL A 1 165 ? 29.505 0.044 -14.999 1.00 87.56 165 VAL A C 1
ATOM 1144 O O . VAL A 1 165 ? 29.914 0.361 -16.114 1.00 87.56 165 VAL A O 1
ATOM 1147 N N . THR A 1 166 ? 30.305 -0.400 -14.033 1.00 83.25 166 THR A N 1
ATOM 1148 C CA . THR A 1 166 ? 31.728 -0.676 -14.244 1.00 83.25 166 THR A CA 1
ATOM 1149 C C . THR A 1 166 ? 31.881 -2.094 -14.783 1.00 83.25 166 THR A C 1
ATOM 1151 O O . THR A 1 166 ? 31.537 -3.055 -14.095 1.00 83.25 166 THR A O 1
ATOM 1154 N N . ALA A 1 167 ? 32.368 -2.226 -16.016 1.00 73.06 167 ALA A N 1
ATOM 1155 C CA . ALA A 1 167 ? 32.777 -3.512 -16.568 1.00 73.06 167 ALA A CA 1
ATOM 1156 C C . ALA A 1 167 ? 34.217 -3.812 -16.122 1.00 73.06 167 ALA A C 1
ATOM 1158 O O . ALA A 1 167 ? 35.093 -2.968 -16.309 1.00 73.06 167 ALA A O 1
ATOM 1159 N N . ASN A 1 168 ? 34.428 -4.983 -15.515 1.00 56.22 168 ASN A N 1
ATOM 1160 C CA . ASN A 1 168 ? 35.751 -5.523 -15.186 1.00 56.22 168 ASN A CA 1
ATOM 1161 C C . ASN A 1 168 ? 36.291 -6.376 -16.333 1.00 56.22 168 ASN A C 1
ATOM 1163 O O . ASN A 1 168 ? 35.463 -7.060 -16.979 1.00 56.22 168 ASN A O 1
#